Protein AF-A0A3Q9F2S7-F1 (afdb_monomer)

Organism: NCBI:txid2490633

pLDDT: mean 79.09, std 12.02, range [51.03, 96.06]

Sequence (94 aa):
MFYLIFGILILLFYIFATPQSIKGTLNVVVLVIALVAFIILLGLAVFQIFQLPSKFFVGIAMIGVAYFSLRDISKLSQKDRKVSFRSKLRNRQE

Solvent-accessible surface area (backbone atoms only — not comparable to full-atom values): 5308 Å² total; per-residue (Å²): 113,70,66,59,55,52,52,50,51,51,51,50,40,57,75,73,66,56,55,74,81,52,50,58,55,50,52,50,50,52,49,49,51,51,49,52,51,49,52,51,50,52,53,48,51,55,52,47,61,70,67,46,60,68,65,59,60,51,49,55,49,50,53,53,50,51,52,50,51,56,52,49,54,54,54,50,58,53,51,54,54,53,53,54,52,53,52,57,58,53,72,72,77,115

Structure (mmCIF, N/CA/C/O backbone):
data_AF-A0A3Q9F2S7-F1
#
_entry.id   AF-A0A3Q9F2S7-F1
#
loop_
_atom_site.group_PDB
_atom_site.id
_atom_site.type_symbol
_atom_site.label_atom_id
_atom_site.label_alt_id
_atom_site.label_comp_id
_atom_site.label_asym_id
_atom_site.label_entity_id
_atom_site.label_seq_id
_atom_site.pdbx_PDB_ins_code
_atom_site.Cartn_x
_atom_site.Cartn_y
_atom_site.Cartn_z
_atom_site.occupancy
_atom_site.B_iso_or_equiv
_atom_site.auth_seq_id
_atom_site.auth_comp_id
_atom_site.auth_asym_id
_atom_site.auth_atom_id
_atom_site.pdbx_PDB_model_num
ATOM 1 N N . MET A 1 1 ? -0.516 -18.198 -24.923 1.00 76.62 1 MET A N 1
ATOM 2 C CA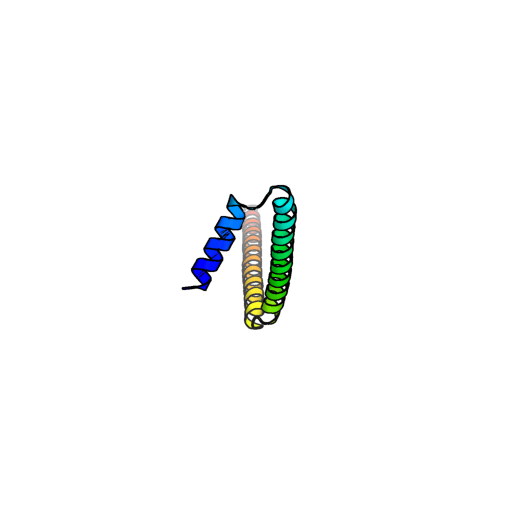 . MET A 1 1 ? 0.778 -18.867 -25.201 1.00 76.62 1 MET A CA 1
ATOM 3 C C . MET A 1 1 ? 1.802 -17.900 -25.787 1.00 76.62 1 MET A C 1
ATOM 5 O O . MET A 1 1 ? 2.853 -17.733 -25.191 1.00 76.62 1 MET A O 1
ATOM 9 N N . PHE A 1 2 ? 1.469 -17.178 -26.858 1.00 85.94 2 PHE A N 1
ATOM 10 C CA . PHE A 1 2 ? 2.351 -16.179 -27.480 1.00 85.94 2 PHE A CA 1
ATOM 11 C C . PHE A 1 2 ? 2.843 -15.067 -26.528 1.00 85.94 2 PHE A C 1
ATOM 13 O O . PHE A 1 2 ? 4.034 -14.787 -26.459 1.00 85.94 2 PHE A O 1
ATOM 20 N N . TYR A 1 3 ? 1.952 -14.495 -25.712 1.00 88.00 3 TYR A N 1
ATOM 21 C CA . TYR A 1 3 ? 2.310 -13.418 -24.776 1.00 88.00 3 TYR A CA 1
ATOM 22 C C . TYR A 1 3 ? 3.287 -13.843 -23.671 1.00 88.00 3 TYR A C 1
ATOM 24 O O . TYR A 1 3 ? 4.117 -13.045 -23.248 1.00 88.00 3 TYR A O 1
ATOM 32 N N . LEU A 1 4 ? 3.226 -15.105 -23.232 1.00 88.56 4 LEU A N 1
ATOM 33 C CA . LEU A 1 4 ? 4.154 -15.644 -22.232 1.00 88.56 4 LEU A CA 1
ATOM 34 C C . LEU A 1 4 ? 5.569 -15.767 -22.804 1.00 88.56 4 LEU A C 1
ATOM 36 O O . LEU A 1 4 ? 6.535 -15.405 -22.139 1.00 88.56 4 LEU A O 1
ATOM 40 N N . ILE A 1 5 ? 5.673 -16.211 -24.059 1.00 90.50 5 ILE A N 1
ATOM 41 C CA . ILE A 1 5 ? 6.943 -16.294 -24.786 1.00 90.50 5 ILE A CA 1
ATOM 42 C C . ILE A 1 5 ? 7.539 -14.891 -24.959 1.00 90.50 5 ILE A C 1
ATOM 44 O O . ILE A 1 5 ? 8.717 -14.690 -24.679 1.00 90.50 5 ILE A O 1
ATOM 48 N N . PHE A 1 6 ? 6.722 -13.905 -25.339 1.00 89.62 6 PHE A N 1
ATOM 49 C CA . PHE A 1 6 ? 7.165 -12.516 -25.495 1.00 89.62 6 PHE A CA 1
ATOM 50 C C . PHE A 1 6 ? 7.630 -11.883 -24.176 1.00 89.62 6 PHE A C 1
ATOM 52 O O . PHE A 1 6 ? 8.658 -11.209 -24.143 1.00 89.62 6 PHE A O 1
ATOM 59 N N . GLY A 1 7 ? 6.910 -12.131 -23.078 1.00 86.69 7 GLY A N 1
ATOM 60 C CA . GLY A 1 7 ? 7.288 -11.637 -21.753 1.00 86.69 7 GLY A CA 1
ATOM 61 C C . GLY A 1 7 ? 8.620 -12.214 -21.273 1.00 86.69 7 GLY A C 1
ATOM 62 O O . GLY A 1 7 ? 9.476 -11.474 -20.795 1.00 86.69 7 GLY A O 1
ATOM 63 N N . ILE A 1 8 ? 8.830 -13.519 -21.467 1.00 88.50 8 ILE A N 1
ATOM 64 C CA . ILE A 1 8 ? 10.094 -14.190 -21.135 1.00 88.50 8 ILE A CA 1
ATOM 65 C C . ILE A 1 8 ? 11.231 -13.678 -22.026 1.00 88.50 8 ILE A C 1
ATOM 67 O O . ILE A 1 8 ? 12.311 -13.391 -21.519 1.00 88.50 8 ILE A O 1
ATOM 71 N N . LEU A 1 9 ? 10.992 -13.485 -23.326 1.00 87.56 9 LEU A N 1
ATOM 72 C CA . LEU A 1 9 ? 11.993 -12.951 -24.251 1.00 87.56 9 LEU A CA 1
ATOM 73 C C . LEU A 1 9 ? 12.447 -11.536 -23.852 1.00 87.56 9 LEU A C 1
ATOM 75 O O . LEU A 1 9 ? 13.644 -11.263 -23.827 1.00 87.56 9 LEU A O 1
ATOM 79 N N . ILE A 1 10 ? 11.508 -10.666 -23.468 1.00 82.62 10 ILE A N 1
ATOM 80 C CA . ILE A 1 10 ? 11.796 -9.318 -22.952 1.00 82.62 10 ILE A CA 1
ATOM 81 C C . ILE A 1 10 ? 12.559 -9.381 -21.625 1.00 82.62 10 ILE A C 1
ATOM 83 O O . ILE A 1 10 ? 13.504 -8.619 -21.430 1.00 82.62 10 ILE A O 1
ATOM 87 N N . LEU A 1 11 ? 12.191 -10.298 -20.728 1.00 81.62 11 LEU A N 1
ATOM 88 C CA . LEU A 1 11 ? 12.853 -10.463 -19.434 1.00 81.62 11 LEU A CA 1
ATOM 89 C C . LEU A 1 11 ? 14.306 -10.939 -19.590 1.00 81.62 11 LEU A C 1
ATOM 91 O O . LEU A 1 11 ? 15.211 -10.386 -18.964 1.00 81.62 11 LEU A O 1
ATOM 95 N N . LEU A 1 12 ? 14.545 -11.928 -20.457 1.00 83.31 12 LEU A N 1
ATOM 96 C CA . LEU A 1 12 ? 15.892 -12.407 -20.771 1.00 83.31 12 LEU A CA 1
ATOM 97 C C . LEU A 1 12 ? 16.710 -11.315 -21.469 1.00 83.31 12 LEU A C 1
ATOM 99 O O . LEU A 1 12 ? 17.860 -11.087 -21.100 1.00 83.31 12 LEU A O 1
ATOM 103 N N . PHE A 1 13 ? 16.120 -10.592 -22.423 1.00 79.38 13 PHE A N 1
ATOM 104 C CA . PHE A 1 13 ? 16.785 -9.470 -23.085 1.00 79.38 13 PHE A CA 1
ATOM 105 C C . PHE A 1 13 ? 17.169 -8.369 -22.085 1.00 79.38 13 PHE A C 1
ATOM 107 O O . PHE A 1 13 ? 18.287 -7.854 -22.121 1.00 79.38 13 PHE A O 1
ATOM 114 N N . TYR A 1 14 ? 16.292 -8.070 -21.126 1.00 74.81 14 TYR A N 1
ATOM 115 C CA . TYR A 1 14 ? 16.556 -7.096 -20.073 1.00 74.81 14 TYR A CA 1
ATOM 116 C C . TYR A 1 14 ? 17.757 -7.489 -19.195 1.00 74.81 14 TYR A C 1
ATOM 118 O O . TYR A 1 14 ? 18.653 -6.668 -18.974 1.00 74.81 14 TYR A O 1
ATOM 126 N N . ILE A 1 15 ? 17.804 -8.745 -18.733 1.00 70.50 15 ILE A N 1
ATOM 127 C CA . ILE A 1 15 ? 18.850 -9.256 -17.831 1.00 70.50 15 ILE A CA 1
ATOM 128 C C . ILE A 1 15 ? 20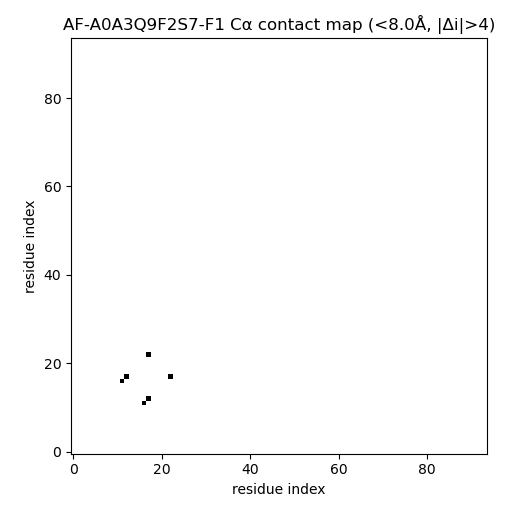.198 -9.396 -18.552 1.00 70.50 15 ILE A C 1
ATOM 130 O O . ILE A 1 15 ? 21.227 -8.979 -18.013 1.00 70.50 15 ILE A O 1
ATOM 134 N N . PHE A 1 16 ? 20.191 -9.961 -19.763 1.00 73.25 16 PHE A N 1
ATOM 135 C CA . PHE A 1 16 ? 21.409 -10.388 -20.455 1.00 73.25 16 PHE A CA 1
ATOM 136 C C . PHE A 1 16 ? 21.929 -9.394 -21.499 1.00 73.25 16 PHE A C 1
ATOM 138 O O . PHE A 1 16 ? 23.141 -9.294 -21.665 1.00 73.25 16 PHE A O 1
ATOM 145 N N . ALA A 1 17 ? 21.061 -8.650 -22.193 1.00 70.25 17 ALA A N 1
ATOM 146 C CA . ALA A 1 17 ? 21.446 -7.876 -23.380 1.00 70.25 17 ALA A CA 1
ATOM 147 C C . ALA A 1 17 ? 21.430 -6.349 -23.186 1.00 70.25 17 ALA A C 1
ATOM 149 O O . ALA A 1 17 ? 21.909 -5.620 -24.053 1.00 70.25 17 ALA A O 1
ATOM 150 N N . THR A 1 18 ? 20.920 -5.838 -22.060 1.00 65.56 18 THR A N 1
ATOM 151 C CA . THR A 1 18 ? 20.882 -4.387 -21.821 1.00 65.56 18 THR A CA 1
ATOM 152 C C . THR A 1 18 ? 22.279 -3.855 -21.461 1.00 65.56 18 THR A C 1
ATOM 154 O O . THR A 1 18 ? 22.819 -4.241 -20.418 1.00 65.56 18 THR A O 1
ATOM 157 N N . PRO A 1 19 ? 22.877 -2.940 -22.247 1.00 62.56 19 PRO A N 1
ATOM 158 C CA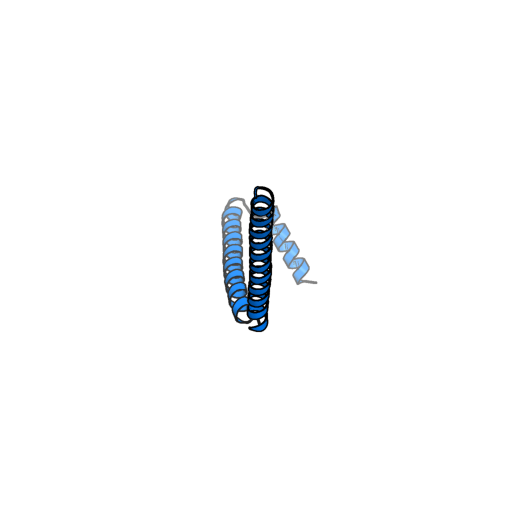 . PRO A 1 19 ? 24.158 -2.319 -21.912 1.00 62.56 19 PRO A CA 1
ATOM 159 C C . PRO A 1 19 ? 24.027 -1.446 -20.654 1.00 62.56 19 PRO A C 1
ATOM 161 O O . PRO A 1 19 ? 22.972 -0.862 -20.399 1.00 62.56 19 PRO A O 1
ATOM 164 N N . G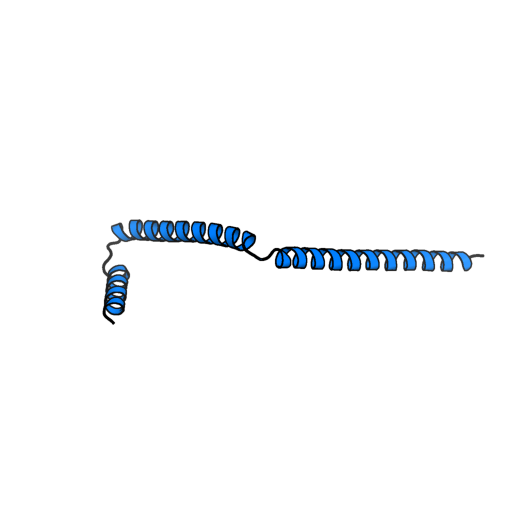LN A 1 20 ? 25.089 -1.339 -19.844 1.00 64.94 20 GLN A N 1
ATOM 165 C CA . GLN A 1 20 ? 25.025 -0.669 -18.532 1.00 64.94 20 GLN A CA 1
ATOM 166 C C . GLN A 1 20 ? 24.555 0.795 -18.596 1.00 64.94 20 GLN A C 1
ATOM 168 O O . GLN A 1 20 ? 23.901 1.254 -17.663 1.00 64.94 20 GLN A O 1
ATOM 173 N N . SER A 1 21 ? 24.776 1.487 -19.716 1.00 63.59 21 SER A N 1
ATOM 174 C CA . SER A 1 21 ? 24.275 2.848 -19.951 1.00 63.59 21 SER A CA 1
ATOM 175 C C . SER A 1 21 ? 22.743 2.949 -19.997 1.00 63.59 21 SER A C 1
ATOM 177 O O . SER A 1 21 ? 22.194 3.966 -19.593 1.00 63.59 21 SER A O 1
ATOM 179 N N . ILE A 1 22 ? 22.036 1.900 -20.438 1.00 64.75 22 ILE A N 1
ATOM 180 C CA . ILE A 1 22 ? 20.561 1.875 -20.523 1.00 64.75 22 ILE A CA 1
ATOM 181 C C . ILE A 1 22 ? 19.940 1.343 -19.221 1.00 64.75 22 ILE A C 1
ATOM 183 O O . ILE A 1 22 ? 18.820 1.712 -18.868 1.00 64.75 22 ILE A O 1
ATOM 187 N N . LYS A 1 23 ? 20.683 0.539 -18.443 1.00 66.62 23 LYS A N 1
ATOM 188 C CA . LYS A 1 23 ? 20.236 0.050 -17.124 1.00 66.62 23 LYS A CA 1
ATOM 189 C C . LYS A 1 23 ? 19.909 1.198 -16.161 1.00 66.62 23 LYS A C 1
ATOM 191 O O . LYS A 1 23 ? 18.956 1.084 -15.395 1.00 66.62 23 LYS A O 1
ATOM 196 N N . GLY A 1 24 ? 20.646 2.311 -16.234 1.00 70.19 24 GLY A N 1
ATOM 197 C CA . GLY A 1 24 ? 20.366 3.519 -15.449 1.00 70.19 24 GLY A CA 1
ATOM 198 C C . GLY A 1 24 ? 18.997 4.124 -15.771 1.00 70.19 24 GLY A C 1
ATOM 199 O O . GLY A 1 24 ? 18.195 4.353 -14.869 1.00 70.19 24 GLY A O 1
ATOM 200 N N . THR A 1 25 ? 18.686 4.301 -17.058 1.00 77.75 25 THR A N 1
ATOM 201 C CA . THR A 1 25 ? 17.387 4.819 -17.510 1.00 77.75 25 THR A CA 1
ATOM 202 C C . THR A 1 25 ? 16.247 3.866 -17.166 1.00 77.75 25 THR A C 1
ATOM 204 O O . THR A 1 25 ? 15.221 4.312 -16.664 1.00 77.75 25 THR A O 1
ATOM 207 N N . LEU A 1 26 ? 16.420 2.556 -17.369 1.00 76.00 26 LEU A N 1
ATOM 208 C CA . LEU A 1 26 ? 15.369 1.584 -17.057 1.00 76.00 26 LEU A CA 1
ATOM 209 C C . LEU A 1 26 ? 15.100 1.473 -15.552 1.00 76.00 26 LEU A C 1
ATOM 211 O O . LEU A 1 26 ? 13.941 1.372 -15.166 1.00 76.00 26 LEU A O 1
ATOM 215 N N . ASN A 1 27 ? 16.119 1.580 -14.696 1.00 81.75 27 ASN A N 1
ATOM 216 C CA . ASN A 1 27 ? 15.910 1.613 -13.248 1.00 81.75 27 ASN A CA 1
ATOM 217 C C . ASN A 1 27 ? 15.115 2.855 -12.811 1.00 81.75 27 ASN A C 1
ATOM 219 O O . ASN A 1 27 ? 14.214 2.753 -11.983 1.00 81.75 27 ASN A O 1
ATOM 223 N N . VAL A 1 28 ? 15.399 4.017 -13.409 1.00 83.38 28 VAL A N 1
ATOM 224 C CA . VAL A 1 28 ? 14.626 5.245 -13.161 1.00 83.38 28 VAL A CA 1
ATOM 225 C C . VAL A 1 28 ? 13.193 5.100 -13.672 1.00 83.38 28 VAL A C 1
ATOM 227 O O . VAL A 1 28 ? 12.262 5.454 -12.958 1.00 83.38 28 VAL A O 1
ATOM 230 N N . VAL A 1 29 ? 12.984 4.529 -14.860 1.00 85.88 29 VAL A N 1
ATOM 231 C CA . VAL A 1 29 ? 11.637 4.281 -15.404 1.00 85.88 29 VAL A CA 1
ATOM 232 C C . VAL A 1 29 ? 10.846 3.329 -14.505 1.00 85.88 29 VAL A C 1
ATOM 234 O O . VAL A 1 29 ? 9.6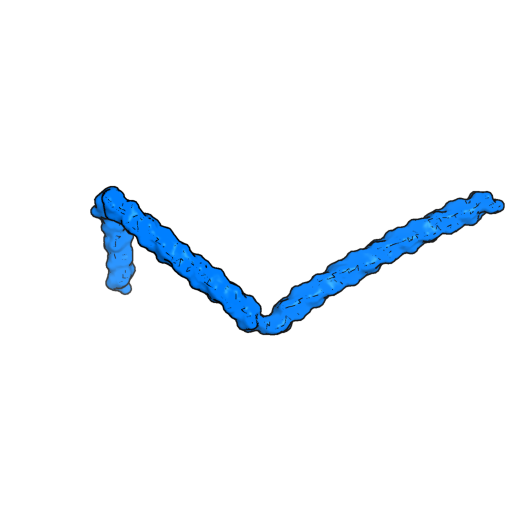99 3.623 -14.176 1.00 85.88 29 VAL A O 1
ATOM 237 N N . VAL A 1 30 ? 11.450 2.229 -14.044 1.00 85.06 30 VAL A N 1
ATOM 238 C CA . VAL A 1 30 ? 10.815 1.295 -13.100 1.00 85.06 30 VAL A CA 1
ATOM 239 C C . VAL A 1 30 ? 10.490 1.990 -11.778 1.00 85.06 30 VAL A C 1
ATOM 241 O O . VAL A 1 30 ? 9.386 1.821 -11.266 1.00 85.06 30 VAL A O 1
ATOM 244 N N . LEU A 1 31 ? 11.402 2.812 -11.251 1.00 88.88 31 LEU A N 1
ATOM 245 C CA . LEU A 1 31 ? 11.174 3.582 -10.029 1.00 88.88 31 LEU A CA 1
ATOM 246 C C . LEU A 1 31 ? 10.011 4.569 -10.189 1.00 88.88 31 LEU A C 1
ATOM 248 O O . LEU A 1 31 ? 9.168 4.663 -9.303 1.00 88.88 31 LEU A O 1
ATOM 252 N N . VAL A 1 32 ? 9.935 5.275 -11.318 1.00 92.38 32 VAL A N 1
ATOM 253 C CA . VAL A 1 32 ? 8.845 6.215 -11.612 1.00 92.38 32 VAL A CA 1
ATOM 254 C C . VAL A 1 32 ? 7.518 5.475 -11.758 1.00 92.38 32 VAL A C 1
ATOM 256 O O . VAL A 1 32 ? 6.530 5.901 -11.169 1.00 92.38 32 VAL A O 1
ATOM 259 N N . ILE A 1 33 ? 7.480 4.343 -12.468 1.00 90.25 33 ILE A N 1
ATOM 260 C CA . ILE A 1 33 ? 6.271 3.512 -12.585 1.00 90.25 33 ILE A CA 1
ATOM 261 C C . ILE A 1 33 ? 5.829 3.013 -11.206 1.00 90.25 33 ILE A C 1
ATOM 263 O O . ILE A 1 33 ? 4.649 3.107 -10.873 1.00 90.25 33 ILE A O 1
ATOM 267 N N . ALA A 1 34 ? 6.764 2.528 -10.387 1.00 92.12 34 ALA A N 1
ATOM 268 C CA . ALA A 1 34 ? 6.479 2.085 -9.028 1.00 92.12 34 ALA A CA 1
ATOM 269 C C . ALA A 1 34 ? 5.953 3.235 -8.156 1.00 92.12 34 ALA A C 1
ATOM 271 O O . ALA A 1 34 ? 4.980 3.054 -7.428 1.00 92.12 34 ALA A O 1
ATOM 272 N N . LEU A 1 35 ? 6.544 4.427 -8.267 1.00 95.06 35 LEU A N 1
ATOM 273 C CA . LEU A 1 35 ? 6.117 5.616 -7.533 1.00 95.06 35 LEU A CA 1
ATOM 274 C C . LEU A 1 35 ? 4.709 6.060 -7.947 1.00 95.06 35 LEU A C 1
ATOM 276 O O . LEU A 1 35 ? 3.866 6.313 -7.091 1.00 95.06 35 LEU A O 1
ATOM 280 N N . VAL A 1 36 ? 4.431 6.114 -9.250 1.00 96.06 36 VAL A N 1
ATOM 281 C CA . VAL A 1 36 ? 3.104 6.462 -9.776 1.00 96.06 36 VAL A CA 1
ATOM 282 C C . VAL A 1 36 ? 2.068 5.429 -9.334 1.00 96.06 36 VAL A C 1
ATOM 284 O O . VAL A 1 36 ? 1.007 5.806 -8.838 1.00 96.06 36 VAL A O 1
ATOM 287 N N . ALA A 1 37 ? 2.381 4.135 -9.429 1.00 94.50 37 ALA A N 1
ATOM 288 C CA . ALA A 1 37 ? 1.510 3.069 -8.941 1.00 94.50 37 ALA A CA 1
ATOM 289 C C . ALA A 1 37 ? 1.245 3.187 -7.432 1.00 94.50 37 ALA A C 1
ATOM 291 O O . ALA A 1 37 ? 0.112 3.002 -6.992 1.00 94.50 37 ALA A O 1
ATOM 292 N N . PHE A 1 38 ? 2.259 3.551 -6.644 1.00 95.06 38 PHE A N 1
ATOM 293 C CA . PHE A 1 38 ? 2.125 3.777 -5.207 1.00 95.06 38 PHE A CA 1
ATOM 294 C C . PHE A 1 38 ? 1.208 4.966 -4.886 1.00 95.06 38 PHE A C 1
ATOM 296 O O . PHE A 1 38 ? 0.351 4.862 -4.011 1.00 95.06 38 PHE A O 1
ATOM 303 N N . ILE A 1 39 ? 1.325 6.071 -5.627 1.00 95.12 39 ILE A N 1
ATOM 304 C CA . ILE A 1 39 ? 0.440 7.238 -5.485 1.00 95.12 39 ILE A CA 1
ATOM 305 C C . ILE A 1 39 ? -1.006 6.867 -5.831 1.00 95.12 39 ILE A C 1
ATOM 307 O O . ILE A 1 39 ? -1.927 7.233 -5.101 1.00 95.12 39 ILE A O 1
ATOM 311 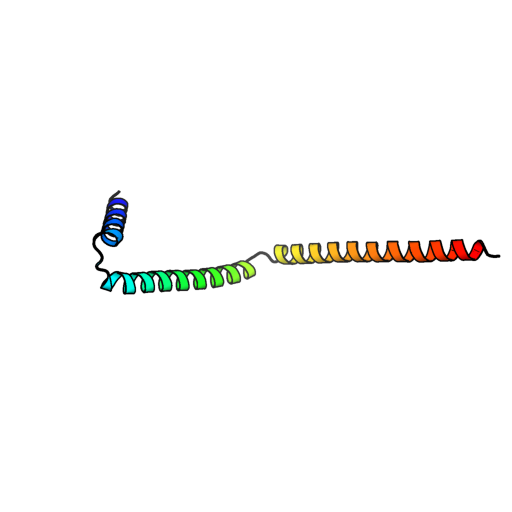N N . ILE A 1 40 ? -1.215 6.110 -6.911 1.00 94.56 40 ILE A N 1
ATOM 312 C CA . ILE A 1 40 ? -2.547 5.634 -7.305 1.00 94.56 40 ILE A CA 1
ATOM 313 C C . ILE A 1 40 ? -3.119 4.708 -6.228 1.00 94.56 40 ILE A C 1
ATOM 315 O O . ILE A 1 40 ? -4.272 4.874 -5.841 1.00 94.56 40 ILE A O 1
ATOM 319 N N . LEU A 1 41 ? -2.320 3.779 -5.696 1.00 93.88 41 LEU A N 1
ATOM 320 C CA . LEU A 1 41 ? -2.719 2.903 -4.592 1.00 93.88 41 LEU A CA 1
ATOM 321 C C . LEU A 1 41 ? -3.118 3.694 -3.346 1.00 93.88 41 LEU A C 1
ATOM 323 O O . LEU A 1 41 ? -4.146 3.390 -2.750 1.00 93.88 41 LEU A O 1
ATOM 327 N N . LEU A 1 42 ? -2.352 4.721 -2.970 1.00 93.19 42 LEU A N 1
ATOM 328 C CA . LEU A 1 42 ? -2.697 5.605 -1.854 1.00 93.19 42 LEU A CA 1
ATOM 329 C C . LEU A 1 42 ? -4.010 6.349 -2.105 1.00 93.19 42 LEU A C 1
ATOM 331 O O . LEU A 1 42 ? -4.877 6.371 -1.233 1.00 93.19 42 LEU A O 1
ATOM 335 N N . GLY A 1 43 ? -4.181 6.919 -3.300 1.00 91.19 43 GLY A N 1
ATOM 336 C CA . GLY A 1 43 ? -5.417 7.595 -3.690 1.00 91.19 43 GLY A CA 1
ATOM 337 C C . GLY A 1 43 ? -6.621 6.656 -3.631 1.00 91.19 43 GLY A C 1
ATOM 338 O O . GLY A 1 43 ? -7.639 6.996 -3.031 1.00 91.19 43 GLY A O 1
ATOM 339 N N . LEU A 1 44 ? -6.483 5.447 -4.178 1.00 89.38 44 LEU A N 1
ATOM 340 C CA . LEU A 1 44 ? -7.514 4.414 -4.138 1.00 89.38 44 LEU A CA 1
ATOM 341 C C . LEU A 1 44 ? -7.805 3.949 -2.713 1.00 89.38 44 LEU A C 1
ATOM 343 O O . LEU A 1 44 ? -8.972 3.801 -2.377 1.00 89.38 44 LEU A O 1
ATOM 347 N N . ALA A 1 45 ? -6.793 3.772 -1.864 1.00 87.12 45 ALA A N 1
ATOM 348 C CA . ALA A 1 45 ? -6.984 3.381 -0.470 1.00 87.12 45 ALA A CA 1
ATOM 349 C C . ALA A 1 45 ? -7.783 4.439 0.302 1.00 87.12 45 ALA A C 1
ATOM 351 O O . ALA A 1 45 ? -8.742 4.107 0.996 1.00 87.12 45 ALA A O 1
ATOM 352 N N . VAL A 1 46 ? -7.445 5.721 0.134 1.00 84.94 46 VAL A N 1
ATOM 353 C CA . VAL A 1 46 ? -8.197 6.831 0.738 1.00 84.94 46 VAL A CA 1
ATOM 354 C C . VAL A 1 46 ? -9.626 6.871 0.200 1.00 84.94 46 VAL A C 1
ATOM 356 O O . VAL A 1 46 ? -10.576 6.971 0.973 1.00 84.94 46 VAL A O 1
ATOM 359 N N . PHE A 1 47 ? -9.806 6.739 -1.111 1.00 83.44 47 PHE A N 1
ATOM 360 C CA . PHE A 1 47 ? -11.134 6.746 -1.722 1.00 83.44 47 PHE A CA 1
ATOM 361 C C . PHE A 1 47 ? -11.981 5.546 -1.275 1.00 83.44 47 PHE A C 1
ATOM 363 O O . PHE A 1 47 ? -13.172 5.684 -1.000 1.00 83.44 47 PHE A O 1
ATOM 370 N N . GLN A 1 48 ? -11.355 4.381 -1.124 1.00 80.50 48 GLN A N 1
ATOM 371 C CA . GLN A 1 48 ? -11.979 3.168 -0.612 1.00 80.50 48 GLN A CA 1
ATOM 372 C C . GLN A 1 48 ? -12.421 3.350 0.839 1.00 80.50 48 GLN A C 1
ATOM 374 O O . GLN A 1 48 ? -13.513 2.915 1.183 1.00 80.50 48 GLN A O 1
ATOM 379 N N . ILE A 1 49 ? -11.646 4.062 1.663 1.00 78.50 49 ILE A N 1
ATOM 380 C CA . ILE A 1 49 ? -12.036 4.409 3.036 1.00 78.50 49 ILE A CA 1
ATOM 381 C C . ILE A 1 49 ? -13.318 5.253 3.061 1.00 78.50 49 ILE A C 1
ATOM 383 O O . ILE A 1 49 ? -14.171 5.020 3.911 1.00 78.50 49 ILE A O 1
ATOM 387 N N . PHE A 1 50 ? -13.509 6.173 2.114 1.00 73.00 50 PHE A N 1
ATOM 388 C CA . PHE A 1 50 ? -14.754 6.948 2.011 1.00 73.00 50 PHE A CA 1
ATOM 389 C C . PHE A 1 50 ? -15.928 6.160 1.417 1.00 73.00 50 PHE A C 1
ATOM 391 O O . PHE A 1 50 ? -17.077 6.438 1.753 1.00 73.00 50 PHE A O 1
ATOM 398 N N . GLN A 1 51 ? -15.662 5.171 0.560 1.00 73.62 51 GLN A N 1
ATOM 399 C CA . GLN A 1 51 ? -16.691 4.254 0.058 1.00 73.62 51 GLN A CA 1
ATOM 400 C C . GLN A 1 51 ? -17.073 3.165 1.067 1.00 73.62 51 GLN A C 1
ATOM 402 O O . GLN A 1 51 ? -18.116 2.525 0.901 1.00 73.62 51 GLN A O 1
ATOM 407 N N . LEU A 1 52 ? -16.254 2.925 2.100 1.00 74.50 52 LEU A N 1
ATOM 408 C CA . LEU A 1 52 ? -16.589 1.965 3.144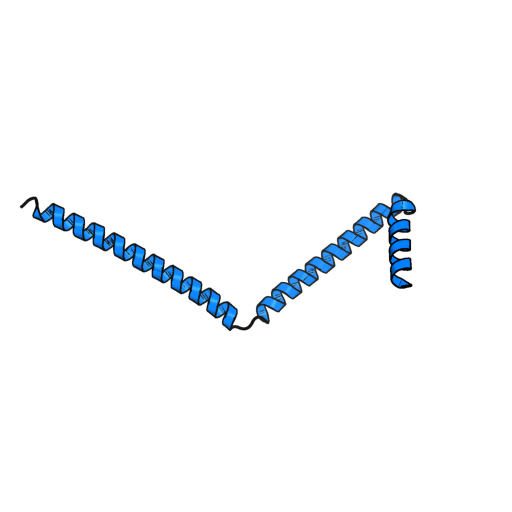 1.00 74.50 52 LEU A CA 1
ATOM 409 C C . LEU A 1 52 ? -17.920 2.373 3.794 1.00 74.50 52 LEU A C 1
ATOM 411 O O . LEU A 1 52 ? -18.103 3.539 4.154 1.00 74.50 52 LEU A O 1
ATOM 415 N N . PRO A 1 53 ? -18.852 1.422 3.988 1.00 75.00 53 PRO A N 1
ATOM 416 C CA . PRO A 1 53 ? -20.131 1.709 4.614 1.00 75.00 53 PRO A CA 1
ATOM 417 C C . PRO A 1 53 ? -19.925 2.409 5.958 1.00 75.00 53 PRO A C 1
ATOM 419 O O . PRO A 1 53 ? -19.116 1.965 6.774 1.00 75.00 53 PRO A O 1
ATOM 422 N N . SER A 1 54 ? -20.719 3.444 6.235 1.00 73.38 54 SER A N 1
ATOM 423 C CA . SER A 1 54 ? -20.665 4.215 7.490 1.00 73.38 54 SER A CA 1
ATOM 424 C C . SER A 1 54 ? -20.717 3.340 8.752 1.00 73.38 54 SER A C 1
ATOM 426 O O . SER A 1 54 ? -20.152 3.690 9.785 1.00 73.38 54 SER A O 1
ATOM 428 N N . LYS A 1 55 ? -21.314 2.147 8.647 1.00 80.19 55 LYS A N 1
ATOM 429 C CA . LYS A 1 55 ? -21.327 1.093 9.673 1.00 80.19 55 LYS A CA 1
ATOM 430 C C . LYS A 1 55 ? -19.931 0.720 10.191 1.00 80.19 55 LYS A C 1
ATOM 432 O O . LYS A 1 55 ? -19.796 0.440 11.377 1.00 80.19 55 LYS A O 1
ATOM 437 N N . PHE A 1 56 ? -18.904 0.732 9.341 1.00 81.88 56 PHE A N 1
ATOM 438 C CA . PHE A 1 56 ? -17.533 0.389 9.734 1.00 81.88 56 PHE A CA 1
ATOM 439 C C . PHE A 1 56 ? -16.938 1.451 10.670 1.00 81.88 56 PHE A C 1
ATOM 441 O O . PHE A 1 56 ? -16.390 1.124 11.721 1.00 81.88 56 PHE A O 1
ATOM 448 N N . PHE A 1 57 ? -17.141 2.730 10.345 1.00 83.12 57 PHE A N 1
ATOM 449 C CA . PHE A 1 57 ? -16.731 3.851 11.195 1.00 83.12 57 PHE A CA 1
ATOM 450 C C . PHE A 1 57 ? -17.487 3.873 12.523 1.00 83.12 57 PHE A C 1
ATOM 452 O O . PHE A 1 57 ? -16.880 4.050 13.580 1.00 83.12 57 PHE A O 1
ATOM 459 N N . VAL A 1 58 ? -18.800 3.629 12.482 1.00 86.38 58 VAL A N 1
ATOM 460 C CA . VAL A 1 58 ? -19.633 3.534 13.691 1.00 86.38 58 VAL A CA 1
ATOM 461 C C . VAL A 1 58 ? -19.181 2.371 14.579 1.00 86.38 58 VAL A C 1
ATOM 463 O O . VAL A 1 58 ? -19.114 2.531 15.795 1.00 86.38 58 VAL A O 1
ATOM 466 N N . GLY A 1 59 ? -18.807 1.228 13.996 1.00 89.62 59 GLY A N 1
ATOM 467 C CA . GLY A 1 59 ? -18.267 0.084 14.734 1.00 89.62 59 GLY A CA 1
ATOM 468 C C . GLY A 1 59 ? -16.974 0.415 15.483 1.00 89.62 59 GLY A C 1
ATOM 469 O O . GLY A 1 59 ? -16.865 0.127 16.674 1.00 89.62 59 GLY A O 1
ATOM 470 N N . ILE A 1 60 ? -16.023 1.086 14.825 1.00 88.06 60 ILE A N 1
ATOM 471 C CA . ILE A 1 60 ? -14.767 1.527 15.458 1.00 88.06 60 ILE A CA 1
ATOM 472 C C . ILE A 1 60 ? -15.049 2.520 16.595 1.00 88.06 60 ILE A C 1
ATOM 474 O O . ILE A 1 60 ? -14.477 2.395 17.679 1.00 88.06 60 ILE A O 1
ATOM 478 N N . ALA A 1 61 ? -15.968 3.466 16.385 1.00 90.31 61 ALA A N 1
ATOM 479 C CA . ALA A 1 61 ? -16.376 4.409 17.422 1.00 90.31 61 ALA A CA 1
ATOM 480 C C . ALA A 1 61 ? -17.002 3.693 18.634 1.00 90.31 61 ALA A C 1
ATOM 482 O O . ALA A 1 61 ? -16.630 3.977 19.771 1.00 90.31 61 ALA A O 1
ATOM 483 N N . MET A 1 62 ? -17.886 2.718 18.400 1.00 93.06 62 MET A N 1
ATOM 484 C CA . MET A 1 62 ? -18.500 1.890 19.447 1.00 93.06 62 MET A CA 1
ATOM 485 C C . MET A 1 62 ? -17.462 1.106 20.256 1.00 93.06 62 MET A C 1
ATOM 487 O O . MET A 1 62 ? -17.549 1.068 21.481 1.00 93.06 62 MET A O 1
ATOM 491 N N . ILE A 1 63 ? -16.448 0.532 19.602 1.00 94.25 63 ILE A N 1
ATOM 492 C CA . ILE A 1 63 ? -15.338 -0.150 20.287 1.00 94.25 63 ILE A CA 1
ATOM 493 C C . ILE A 1 63 ? -14.563 0.835 21.173 1.00 94.25 63 ILE A C 1
ATOM 495 O O . ILE A 1 63 ? -14.242 0.517 22.320 1.00 94.25 63 ILE A O 1
ATOM 499 N N . GLY A 1 64 ? -14.305 2.047 20.673 1.00 93.06 64 GLY A N 1
ATOM 500 C CA . GLY A 1 64 ? -13.664 3.111 21.446 1.00 93.06 64 GLY A CA 1
ATOM 501 C C . GLY A 1 64 ? -14.469 3.505 22.688 1.00 93.06 64 GLY A C 1
ATOM 502 O O . GLY A 1 64 ? -13.910 3.590 23.783 1.00 93.06 64 GLY A O 1
ATOM 503 N N . VAL A 1 65 ? -15.785 3.676 22.537 1.00 92.94 65 VAL A N 1
ATOM 504 C CA . VAL A 1 65 ? -16.703 3.972 23.649 1.00 92.94 65 VAL A CA 1
ATOM 505 C C . VAL A 1 65 ? -16.724 2.824 24.658 1.00 92.94 65 VAL A C 1
ATOM 507 O O . VAL A 1 65 ? -16.574 3.069 25.851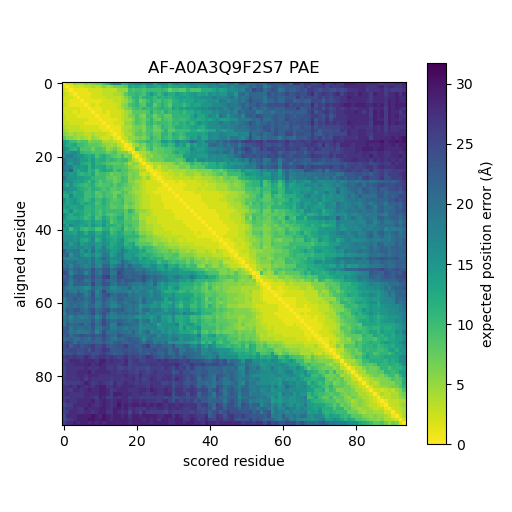 1.00 92.94 65 VAL A O 1
ATOM 510 N N . ALA A 1 66 ? -16.823 1.574 24.204 1.00 93.31 66 ALA A N 1
ATOM 511 C CA . ALA A 1 66 ? -16.817 0.407 25.083 1.00 93.31 66 ALA A CA 1
ATOM 512 C C . ALA A 1 66 ? -15.528 0.323 25.918 1.00 93.31 66 ALA A C 1
ATOM 514 O O . ALA A 1 66 ? -15.588 0.145 27.138 1.00 93.31 66 ALA A O 1
ATOM 515 N N . TYR A 1 67 ? -14.363 0.520 25.291 1.00 93.06 67 TYR A N 1
ATOM 516 C CA . TYR A 1 67 ? -13.081 0.567 25.999 1.00 93.06 67 TYR A CA 1
ATOM 517 C C . TYR A 1 67 ? -13.026 1.715 27.014 1.00 93.06 67 TYR A C 1
ATOM 519 O O . TYR A 1 67 ? -12.554 1.538 28.141 1.00 93.06 67 TYR A O 1
ATOM 527 N N . PHE A 1 68 ? -13.532 2.889 26.636 1.00 91.31 68 PHE A N 1
ATOM 528 C CA . PHE A 1 68 ? -13.591 4.040 27.527 1.00 91.31 68 PHE A CA 1
ATOM 529 C C . PHE A 1 68 ? -14.474 3.766 28.753 1.00 91.31 68 PHE A C 1
ATOM 531 O O . PHE A 1 68 ? -14.031 4.002 29.877 1.00 91.31 68 PHE A O 1
ATOM 538 N N . SER A 1 69 ? -15.660 3.183 28.564 1.00 90.00 69 SER A N 1
ATOM 539 C CA . SER A 1 69 ? -16.562 2.800 29.656 1.00 90.00 69 SER A CA 1
ATOM 540 C C . SER A 1 69 ? -15.947 1.751 30.589 1.00 90.00 69 SER A C 1
ATOM 542 O O . SER A 1 69 ? -16.012 1.902 31.808 1.00 90.00 69 SER A O 1
ATOM 544 N N . LEU A 1 70 ? -15.279 0.724 30.050 1.00 89.62 70 LEU A N 1
ATOM 545 C CA . LEU A 1 70 ? -14.540 -0.271 30.845 1.00 89.62 70 LEU A CA 1
ATOM 546 C C . LEU A 1 70 ? -13.431 0.373 31.691 1.00 89.62 70 LEU A C 1
ATOM 548 O O . LEU A 1 70 ? -13.237 0.024 32.863 1.00 89.62 70 LEU A O 1
ATOM 552 N N . ARG A 1 71 ? -12.708 1.337 31.113 1.00 86.38 71 ARG A N 1
ATOM 553 C CA . ARG A 1 71 ? -11.652 2.082 31.806 1.00 86.38 71 ARG A CA 1
ATOM 554 C C . ARG A 1 71 ? -12.215 2.978 32.906 1.00 86.38 71 ARG A C 1
ATOM 556 O O . ARG A 1 71 ? -11.581 3.105 33.953 1.00 86.38 71 ARG A O 1
ATOM 563 N N . ASP A 1 72 ? -13.372 3.587 32.682 1.00 85.00 72 ASP A N 1
ATOM 564 C CA . ASP A 1 72 ? -14.028 4.462 33.653 1.00 85.00 72 ASP A CA 1
ATOM 565 C C . ASP A 1 72 ? -14.567 3.679 34.861 1.00 85.00 72 ASP A C 1
ATOM 567 O O . ASP A 1 72 ? -14.240 3.991 36.008 1.00 85.00 72 ASP A O 1
ATOM 571 N N . ILE A 1 73 ? -15.249 2.554 34.617 1.00 81.88 73 ILE A N 1
ATOM 572 C CA . ILE A 1 73 ? -15.693 1.622 35.671 1.00 81.88 73 ILE A CA 1
ATOM 573 C C . ILE A 1 73 ? -14.499 1.107 36.489 1.00 81.88 73 ILE A C 1
ATOM 575 O O . ILE A 1 73 ? -14.544 1.061 37.722 1.00 81.88 73 ILE A O 1
ATOM 579 N N . SER A 1 74 ? -13.392 0.770 35.824 1.00 77.62 74 SER A N 1
ATOM 580 C CA . SER A 1 74 ? -12.168 0.327 36.507 1.00 77.62 74 SER A CA 1
ATOM 581 C C . SER A 1 74 ? -11.583 1.405 37.431 1.00 77.62 74 SER A C 1
ATOM 583 O O . SER A 1 74 ? -11.052 1.086 38.499 1.00 77.62 74 SER A O 1
ATOM 585 N N . LYS A 1 75 ? -11.696 2.689 37.063 1.00 71.56 75 LYS A N 1
ATOM 586 C CA . LYS A 1 75 ? -11.256 3.815 37.904 1.00 71.56 75 LYS A CA 1
ATOM 587 C C . LYS A 1 75 ? -12.182 4.049 39.099 1.00 71.56 75 LYS A C 1
ATOM 589 O O . LYS A 1 75 ? -11.685 4.358 40.184 1.00 71.56 75 LYS A O 1
ATOM 594 N N . LEU A 1 76 ? -13.492 3.869 38.932 1.00 66.44 76 LEU A N 1
ATOM 595 C CA . LEU A 1 76 ? -14.464 3.951 40.029 1.00 66.44 76 LEU A CA 1
ATOM 596 C C . LEU A 1 76 ? -14.243 2.835 41.063 1.00 66.44 76 LEU A C 1
ATOM 598 O O . LEU A 1 76 ? -14.113 3.123 42.253 1.00 66.44 76 LEU A O 1
ATOM 602 N N . SER A 1 77 ? -14.048 1.590 40.614 1.00 60.94 77 SER A N 1
ATOM 603 C CA . SER A 1 77 ? -13.786 0.434 41.492 1.00 60.94 77 SER A CA 1
ATOM 604 C C . SER A 1 77 ? -12.565 0.623 42.412 1.00 60.94 77 SER A C 1
ATOM 606 O O . SER A 1 77 ? -12.573 0.220 43.579 1.00 60.94 77 SER A O 1
ATOM 608 N N . GLN A 1 78 ? -11.508 1.287 41.930 1.00 61.16 78 GLN A N 1
ATOM 609 C CA . GLN A 1 78 ? -10.328 1.581 42.752 1.00 61.16 78 GLN A CA 1
ATOM 610 C C . GLN A 1 78 ? -10.561 2.701 43.773 1.00 61.16 78 GLN A C 1
ATOM 612 O O . GLN A 1 78 ? -9.986 2.662 44.868 1.00 61.16 78 GLN A O 1
ATOM 617 N N . LYS A 1 79 ? -11.393 3.696 43.442 1.00 60.06 79 LYS A N 1
ATOM 618 C CA . LYS A 1 79 ? -11.694 4.819 44.337 1.00 60.06 79 LYS A CA 1
ATOM 619 C C . LYS A 1 79 ? -12.541 4.359 45.525 1.00 60.06 79 LYS A C 1
ATOM 621 O O . LYS A 1 79 ? -12.187 4.678 46.660 1.00 60.06 79 LYS A O 1
ATOM 626 N N . ASP A 1 80 ? -13.553 3.524 45.289 1.00 59.75 80 ASP A N 1
ATOM 627 C CA . ASP A 1 80 ? -14.375 2.931 46.354 1.00 59.75 80 ASP A CA 1
ATOM 628 C C . ASP A 1 80 ? -13.567 2.027 47.290 1.00 59.75 80 ASP A C 1
ATOM 630 O O . ASP A 1 80 ? -13.693 2.112 48.515 1.00 59.75 80 ASP A O 1
ATOM 634 N N . ARG A 1 81 ? -12.643 1.225 46.744 1.00 58.38 81 ARG A N 1
ATOM 635 C CA . ARG A 1 81 ? -11.760 0.378 47.560 1.00 58.38 81 ARG A CA 1
ATOM 636 C C . ARG A 1 81 ? -10.859 1.210 48.481 1.00 58.38 81 ARG A C 1
ATOM 638 O O . ARG A 1 81 ? -10.670 0.841 49.639 1.00 58.38 81 ARG A O 1
ATOM 645 N N . LYS A 1 82 ? -10.340 2.352 48.011 1.00 60.09 82 LYS A N 1
ATOM 646 C CA . LYS A 1 82 ? -9.528 3.269 48.834 1.00 60.09 82 LYS A CA 1
ATOM 647 C C . LYS A 1 82 ? -10.342 3.957 49.932 1.00 60.09 82 LYS A C 1
ATOM 649 O O . LYS A 1 82 ? -9.850 4.083 51.053 1.00 60.09 82 LYS A O 1
ATOM 654 N N . VAL A 1 83 ? -11.565 4.395 49.629 1.00 62.34 83 VAL A N 1
ATOM 655 C CA . VAL A 1 83 ? -12.450 5.055 50.607 1.00 62.34 83 VAL A CA 1
ATOM 656 C C . VAL A 1 83 ? -12.897 4.067 51.690 1.00 62.34 83 VAL A C 1
ATOM 658 O O . VAL A 1 83 ? -12.802 4.385 52.874 1.00 62.34 83 VAL A O 1
ATOM 661 N N . SER A 1 84 ? -13.273 2.845 51.301 1.00 60.19 84 SER A N 1
ATOM 662 C CA . SER A 1 84 ? -13.647 1.756 52.216 1.00 60.19 84 SER A CA 1
ATOM 663 C C . SER A 1 84 ? -12.508 1.339 53.157 1.00 60.19 84 SER A C 1
ATOM 665 O O . SER A 1 84 ? -12.719 1.125 54.352 1.00 60.19 84 SER A O 1
ATOM 667 N N . PHE A 1 85 ? -11.272 1.263 52.656 1.00 61.88 85 PHE A N 1
ATOM 668 C CA . PHE A 1 85 ? -10.123 0.920 53.499 1.00 61.88 85 PHE A CA 1
ATOM 669 C C . PHE A 1 85 ? -9.79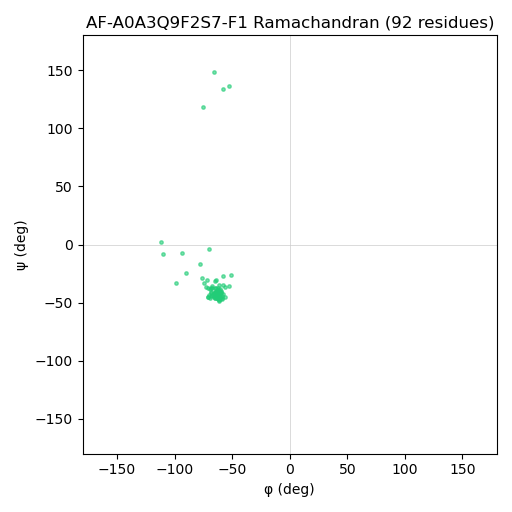6 2.037 54.501 1.00 61.88 85 PHE A C 1
ATOM 671 O O . PHE A 1 85 ? -9.480 1.771 55.661 1.00 61.88 85 PHE A O 1
ATOM 678 N N . ARG A 1 86 ? -9.925 3.302 54.076 1.00 61.06 86 ARG A N 1
ATOM 679 C CA . ARG A 1 86 ? -9.677 4.470 54.931 1.00 61.06 86 ARG A CA 1
ATOM 680 C C . ARG A 1 86 ? -10.717 4.611 56.045 1.00 61.06 86 ARG A C 1
ATOM 682 O O . ARG A 1 86 ? -10.345 4.972 57.158 1.00 61.06 86 ARG A O 1
ATOM 689 N N . SER A 1 87 ? -11.990 4.304 55.785 1.00 62.25 87 SER A N 1
ATOM 690 C CA . SER A 1 87 ? -13.029 4.321 56.825 1.00 62.25 87 SER A CA 1
ATOM 691 C C . SER A 1 87 ? -12.870 3.173 57.827 1.00 62.25 87 SER A C 1
ATOM 693 O O . SER A 1 87 ? -13.014 3.399 59.027 1.00 62.25 87 SER A O 1
ATOM 695 N N . LYS A 1 88 ? -12.471 1.974 57.375 1.00 64.12 88 LYS A N 1
ATOM 696 C CA . LYS A 1 88 ? -12.144 0.850 58.272 1.00 64.12 88 LYS A CA 1
ATOM 697 C C . LYS A 1 88 ? -10.971 1.137 59.208 1.00 64.12 88 LYS A C 1
ATOM 699 O O . LYS A 1 88 ? -10.998 0.696 60.351 1.00 64.12 88 LYS A O 1
ATOM 704 N N . LEU A 1 89 ? -9.949 1.852 58.738 1.00 68.00 89 LEU A N 1
ATOM 705 C CA . LEU A 1 89 ? -8.816 2.246 59.580 1.00 68.00 89 LEU A CA 1
ATOM 706 C C . LEU A 1 89 ? -9.193 3.330 60.597 1.00 68.00 89 LEU A C 1
ATOM 708 O O . LEU A 1 89 ? -8.636 3.338 61.688 1.00 68.00 89 LEU A O 1
ATOM 712 N N . ARG A 1 90 ? -10.153 4.207 60.273 1.00 66.38 90 ARG A N 1
ATOM 713 C CA . ARG A 1 90 ? -10.636 5.246 61.193 1.00 66.38 90 ARG A CA 1
ATOM 714 C C . ARG A 1 90 ? -11.460 4.667 62.350 1.00 66.38 90 ARG A C 1
ATOM 716 O O . ARG A 1 90 ? -11.168 4.983 63.490 1.00 66.38 90 ARG A O 1
ATOM 723 N N . ASN A 1 91 ? -12.383 3.741 62.079 1.00 64.62 91 ASN A N 1
ATOM 724 C CA . ASN A 1 91 ? -13.196 3.080 63.120 1.00 64.62 91 ASN A CA 1
ATOM 725 C C . ASN A 1 91 ? -12.415 2.096 64.017 1.00 64.62 91 ASN A C 1
ATOM 727 O O . ASN A 1 91 ? -12.996 1.484 64.903 1.00 64.62 91 ASN A O 1
ATOM 731 N N . ARG A 1 92 ? -11.125 1.864 63.754 1.00 61.62 92 ARG A N 1
ATOM 732 C CA . ARG A 1 92 ? -10.241 1.043 64.601 1.00 61.62 92 ARG A CA 1
ATOM 733 C C . ARG A 1 92 ? -9.460 1.876 65.625 1.00 61.62 92 ARG A C 1
ATOM 735 O O . ARG A 1 92 ? -8.723 1.287 66.405 1.00 61.62 92 ARG A O 1
ATOM 742 N N . GLN A 1 93 ? -9.544 3.204 65.546 1.00 60.25 93 GLN A N 1
ATOM 743 C CA . GLN A 1 93 ? -8.768 4.157 66.348 1.00 60.25 93 GLN A CA 1
ATOM 744 C C . GLN A 1 93 ? -9.647 4.947 67.342 1.00 60.25 93 GLN A C 1
ATOM 746 O O . GLN A 1 93 ? -9.128 5.817 68.035 1.00 60.25 93 GLN A O 1
ATOM 751 N N . GLU A 1 94 ? -10.950 4.649 67.396 1.00 51.03 94 GLU A N 1
ATOM 752 C CA . GLU A 1 94 ? -11.912 5.081 68.426 1.00 51.03 94 GLU A CA 1
ATOM 753 C C . GLU A 1 94 ? -12.275 3.874 69.299 1.00 51.03 94 GLU A C 1
ATOM 755 O O . GLU A 1 94 ? -12.441 4.067 70.523 1.00 51.03 94 GLU A O 1
#

InterPro domains:
  IPR021506 Protein of unknown function DUF3165 [PF11364] (1-80)

Foldseek 3Di:
DVVVVVVVVVVCCLVPPDDPVVVVVVVVVVVVVVVVVVVVVVVVVVVVVVVPPVVVVVVVVVVVVVVVVVVVVVVVVVVVVVVVVVVVVVVVVD

Radius of gyration: 32.17 Å; Cα contacts (8 Å, |Δi|>4): 3; chains: 1; bounding box: 46×26×96 Å

Mean predicted aligned error: 14.61 Å

Secondary structure (DSSP, 8-state):
-HHHHHHHHHHHHHHHH--HHHHHHHHHHHHHHHHHHHHHHHHHHHHHHHHS-HHHHHHHHHHHHHHHHHHHHHHHHHHHHHHHHHHHHHTT--